Protein AF-A0A0Q5SMN3-F1 (afdb_monomer)

Solvent-accessible surface area (backbone atoms only — not comparable to full-atom values): 8411 Å² total; per-residue (Å²): 136,84,84,80,80,51,74,70,60,52,54,54,56,53,54,57,58,61,62,72,65,65,81,70,75,58,93,85,66,81,68,72,37,70,36,34,43,32,30,67,25,93,54,49,31,30,35,39,74,44,52,62,46,86,65,80,79,64,72,95,58,87,46,94,87,46,64,73,42,80,34,47,52,72,31,67,47,73,52,77,34,82,46,57,65,72,63,45,42,74,69,37,88,33,70,31,36,34,39,42,31,29,46,43,66,57,42,71,73,59,32,66,67,49,34,46,78,66,62,62,61,73,48,74,48,78,40,35,70,64,54,37,60,77,44,73,33,52,45,79,42,106

pLDDT: mean 85.1, std 15.89, range [39.28, 98.06]

Structure (mmCIF, N/CA/C/O backbone):
data_AF-A0A0Q5SMN3-F1
#
_entry.id   AF-A0A0Q5SMN3-F1
#
loop_
_atom_site.group_PDB
_atom_site.id
_atom_site.type_symbol
_atom_site.label_atom_id
_atom_site.label_alt_id
_atom_site.label_comp_id
_atom_site.label_asym_id
_atom_site.label_entity_id
_atom_site.label_seq_id
_atom_site.pdbx_PDB_ins_code
_atom_site.Cartn_x
_atom_site.Cartn_y
_atom_site.Cartn_z
_atom_site.occupancy
_atom_site.B_iso_or_equiv
_atom_site.auth_seq_id
_atom_site.auth_comp_id
_atom_site.auth_asym_id
_atom_site.auth_atom_id
_atom_site.pdbx_PDB_model_num
ATOM 1 N N . MET A 1 1 ? 50.119 47.788 -18.000 1.00 39.28 1 MET A N 1
ATOM 2 C CA . MET A 1 1 ? 49.637 47.228 -19.282 1.00 39.28 1 MET A CA 1
ATOM 3 C C . MET A 1 1 ? 48.273 46.591 -19.013 1.00 39.28 1 MET A C 1
ATOM 5 O O . MET A 1 1 ? 48.218 45.653 -18.233 1.00 39.28 1 MET A O 1
ATOM 9 N N . LYS A 1 2 ? 47.163 47.174 -19.496 1.00 45.16 2 LYS A N 1
ATOM 10 C CA . LYS A 1 2 ? 45.801 46.645 -19.267 1.00 45.16 2 LYS A CA 1
ATOM 11 C C . LYS A 1 2 ? 45.542 45.517 -20.269 1.00 45.16 2 LYS A C 1
ATOM 13 O O . LYS A 1 2 ? 45.570 45.768 -21.469 1.00 45.16 2 LYS A O 1
ATOM 18 N N . ALA A 1 3 ? 45.323 44.298 -19.782 1.00 46.88 3 ALA A N 1
ATOM 19 C CA . ALA A 1 3 ? 44.973 43.164 -20.628 1.00 46.88 3 ALA A CA 1
ATOM 20 C C . ALA A 1 3 ? 43.544 43.344 -21.164 1.00 46.88 3 ALA A C 1
ATOM 22 O O . ALA A 1 3 ? 42.580 43.399 -20.402 1.00 46.88 3 ALA A O 1
ATOM 23 N N . MET A 1 4 ? 43.423 43.486 -22.483 1.00 52.03 4 MET A N 1
ATOM 24 C CA . MET A 1 4 ? 42.156 43.601 -23.199 1.00 52.03 4 MET A CA 1
ATOM 25 C C . MET A 1 4 ? 41.678 42.179 -23.525 1.00 52.03 4 MET A C 1
ATOM 27 O O . MET A 1 4 ? 42.198 41.534 -24.431 1.00 52.03 4 MET A O 1
ATOM 31 N N . ILE A 1 5 ? 40.733 41.656 -22.744 1.00 55.56 5 ILE A N 1
ATOM 32 C CA . ILE A 1 5 ? 40.125 40.343 -23.000 1.00 55.56 5 ILE A CA 1
ATOM 33 C C . ILE A 1 5 ? 39.187 40.497 -24.205 1.00 55.56 5 ILE A C 1
ATOM 35 O O . ILE A 1 5 ? 38.250 41.296 -24.170 1.00 55.56 5 ILE A O 1
ATOM 39 N N . SER A 1 6 ? 39.451 39.765 -25.292 1.00 54.84 6 SER A N 1
ATOM 40 C CA . SER A 1 6 ? 38.601 39.794 -26.489 1.00 54.84 6 SER A CA 1
ATOM 41 C C . SER A 1 6 ? 37.223 39.178 -26.193 1.00 54.84 6 SER A C 1
ATOM 43 O O . SER A 1 6 ? 37.122 38.191 -25.461 1.00 54.84 6 SER A O 1
ATOM 45 N N . LYS A 1 7 ? 36.149 39.718 -26.788 1.00 53.97 7 LYS A N 1
ATOM 46 C CA . LYS A 1 7 ? 34.770 39.209 -26.612 1.00 53.97 7 LYS A CA 1
ATOM 47 C C . LYS A 1 7 ? 34.618 37.732 -27.019 1.00 53.97 7 LYS A C 1
ATOM 49 O O . LYS A 1 7 ? 33.801 37.025 -26.439 1.00 53.97 7 LYS A O 1
ATOM 54 N N . SER A 1 8 ? 35.442 37.265 -27.962 1.00 52.84 8 SER A N 1
ATOM 55 C CA . SER A 1 8 ? 35.487 35.862 -28.403 1.00 52.84 8 SER A CA 1
ATOM 56 C C . SER A 1 8 ? 36.086 34.941 -27.327 1.00 52.84 8 SER A C 1
ATOM 58 O O . SER A 1 8 ? 35.591 33.844 -27.083 1.00 52.84 8 SER A O 1
ATOM 60 N N . SER A 1 9 ? 37.089 35.430 -26.588 1.00 56.97 9 SER A N 1
ATOM 61 C CA . SER A 1 9 ? 37.696 34.711 -25.457 1.00 56.97 9 SER A CA 1
ATOM 62 C C . SER A 1 9 ? 36.765 34.624 -24.243 1.00 56.97 9 SER A C 1
ATOM 64 O O . SER A 1 9 ? 36.829 33.653 -23.495 1.00 56.97 9 SER A O 1
ATOM 66 N N . PHE A 1 10 ? 35.874 35.603 -24.058 1.00 58.88 10 PHE A N 1
ATOM 67 C CA . PHE A 1 10 ? 34.893 35.592 -22.968 1.00 58.88 10 PHE A CA 1
ATOM 68 C C . PHE A 1 10 ? 33.802 34.526 -23.174 1.00 58.88 10 PHE A C 1
ATOM 70 O O . PHE A 1 10 ? 33.418 33.844 -22.227 1.00 58.88 10 PHE A O 1
ATOM 77 N N . PHE A 1 11 ? 33.353 34.320 -24.418 1.00 59.19 11 PHE A N 1
ATOM 78 C CA . PHE A 1 11 ? 32.356 33.294 -24.755 1.00 59.19 11 PHE A CA 1
ATOM 79 C C . PHE A 1 11 ? 32.888 31.867 -24.561 1.00 59.19 11 PHE A C 1
ATOM 81 O O . PHE A 1 11 ? 32.167 30.999 -24.071 1.00 59.19 11 PHE A O 1
ATOM 88 N N . ALA A 1 12 ? 34.164 31.635 -24.882 1.00 61.44 12 ALA A N 1
ATOM 89 C CA . ALA A 1 12 ? 34.815 30.345 -24.658 1.00 61.44 12 ALA A CA 1
ATOM 90 C C . ALA A 1 12 ? 34.930 30.002 -23.159 1.00 61.44 12 ALA A C 1
ATOM 92 O O . ALA A 1 12 ? 34.684 28.865 -22.765 1.00 61.44 12 ALA A O 1
ATOM 93 N N . LEU A 1 13 ? 35.231 30.994 -22.312 1.00 59.59 13 LEU A N 1
ATOM 94 C CA . LEU A 1 13 ? 35.272 30.832 -20.853 1.00 59.59 13 LEU A CA 1
ATOM 95 C C . LEU A 1 13 ? 33.888 30.529 -20.254 1.00 59.59 13 LEU A C 1
ATOM 97 O O . LEU A 1 13 ? 33.790 29.708 -19.343 1.00 59.59 13 LEU A O 1
ATOM 101 N N . LEU A 1 14 ? 32.821 31.125 -20.797 1.00 59.66 14 LEU A N 1
ATOM 102 C CA . LEU A 1 14 ? 31.442 30.874 -20.364 1.00 59.66 14 LEU A CA 1
ATOM 103 C C . LEU A 1 14 ? 30.968 29.449 -20.720 1.00 59.66 14 LEU A C 1
ATOM 105 O O . LEU A 1 14 ? 30.298 28.797 -19.923 1.00 59.66 14 LEU A O 1
ATOM 109 N N . LEU A 1 15 ? 31.357 28.939 -21.895 1.00 59.53 15 LEU A N 1
ATOM 110 C CA . LEU A 1 15 ? 31.050 27.569 -22.330 1.00 59.53 15 LEU A CA 1
ATOM 111 C C . LEU A 1 15 ? 31.754 26.510 -21.470 1.00 59.53 15 LEU A C 1
ATOM 113 O O . LEU A 1 15 ? 31.145 25.499 -21.136 1.00 59.53 15 LEU A O 1
ATOM 117 N N . ILE A 1 16 ? 32.999 26.755 -21.049 1.00 59.66 16 ILE A N 1
ATOM 118 C CA . ILE A 1 16 ? 33.749 25.840 -20.169 1.00 59.66 16 ILE A CA 1
ATOM 119 C C . ILE A 1 16 ? 33.104 25.751 -18.775 1.00 59.66 16 ILE A C 1
ATOM 121 O O . ILE A 1 16 ? 33.063 24.673 -18.184 1.00 59.66 16 ILE A O 1
ATOM 125 N N . GLN A 1 17 ? 32.536 26.850 -18.267 1.00 59.19 17 GLN A N 1
ATOM 126 C CA . GLN A 1 17 ? 31.804 26.846 -16.994 1.00 59.19 17 GLN A CA 1
ATOM 127 C C . GLN A 1 17 ? 30.465 26.092 -17.069 1.00 59.19 17 GLN A C 1
ATOM 129 O O . GLN A 1 17 ? 30.044 25.508 -16.073 1.00 59.19 17 GLN A O 1
ATOM 134 N N . LEU A 1 18 ? 29.824 26.040 -18.243 1.00 58.03 18 LEU A N 1
ATOM 135 C CA . LEU A 1 18 ? 28.570 25.304 -18.453 1.00 58.03 18 LEU A CA 1
ATOM 136 C C . LEU A 1 18 ? 28.761 23.777 -18.482 1.00 58.03 18 LEU A C 1
ATOM 138 O O . LEU A 1 18 ? 27.865 23.054 -18.053 1.00 58.03 18 LEU A O 1
ATOM 142 N N . PHE A 1 19 ? 29.923 23.273 -18.913 1.00 55.25 19 PHE A N 1
ATOM 143 C CA . PHE A 1 19 ? 30.211 21.828 -18.908 1.00 55.25 19 PHE A CA 1
ATOM 144 C C . PHE A 1 19 ? 30.625 21.280 -17.532 1.00 55.25 19 PHE A C 1
ATOM 146 O O . PHE A 1 19 ? 30.443 20.093 -17.272 1.00 55.25 19 PHE A O 1
ATOM 153 N N . ALA A 1 20 ? 31.124 22.126 -16.625 1.00 55.16 20 ALA A N 1
ATOM 154 C CA . ALA A 1 20 ? 31.536 21.711 -15.278 1.00 55.16 20 ALA A CA 1
ATOM 155 C C . ALA A 1 20 ? 30.364 21.516 -14.293 1.00 55.16 20 ALA A C 1
ATOM 157 O O . ALA A 1 20 ? 30.569 21.041 -13.179 1.00 55.16 20 ALA A O 1
ATOM 158 N N . LEU A 1 21 ? 29.137 21.867 -14.693 1.00 56.53 21 LEU A N 1
ATOM 159 C CA . LEU A 1 21 ? 27.915 21.661 -13.907 1.00 56.53 21 LEU A CA 1
ATOM 160 C C . LEU A 1 21 ? 27.167 20.373 -14.278 1.00 56.53 21 LEU A C 1
ATOM 162 O O . LEU A 1 21 ? 26.052 20.165 -13.797 1.00 56.53 21 LEU A O 1
ATOM 166 N N . SER A 1 22 ? 27.753 19.499 -15.109 1.00 56.75 22 SER A N 1
ATOM 167 C CA . SER A 1 22 ? 27.199 18.159 -15.310 1.00 56.75 22 SER A CA 1
ATOM 168 C C . SER A 1 22 ? 27.263 17.416 -13.979 1.00 56.75 22 SER A C 1
ATOM 170 O O . SER A 1 22 ? 28.324 16.985 -13.529 1.00 56.75 22 SER A O 1
ATOM 172 N N . CYS A 1 23 ? 26.122 17.351 -13.300 1.00 56.69 23 CYS A N 1
ATOM 173 C CA . CYS A 1 23 ? 25.964 16.687 -12.020 1.00 56.69 23 CYS A CA 1
ATOM 174 C C . CYS A 1 23 ? 25.988 15.173 -12.270 1.00 56.69 23 CYS A C 1
ATOM 176 O O . CYS A 1 23 ? 24.951 14.511 -12.321 1.00 56.69 23 CYS A O 1
ATOM 178 N N . GLU A 1 24 ? 27.175 14.621 -12.515 1.00 61.84 24 GLU A N 1
ATOM 179 C CA . GLU A 1 24 ? 27.366 13.178 -12.498 1.00 61.84 24 GLU A CA 1
ATOM 180 C C . GLU A 1 24 ? 27.233 12.713 -11.046 1.00 61.84 24 GLU A C 1
ATOM 182 O O . GLU A 1 24 ? 27.943 13.179 -10.152 1.00 61.84 24 GLU A O 1
ATOM 187 N N . HIS A 1 25 ? 26.266 11.823 -10.794 1.00 61.28 25 HIS A N 1
ATOM 188 C CA . HIS A 1 25 ? 26.124 11.192 -9.486 1.00 61.28 25 HIS A CA 1
ATOM 189 C C . HIS A 1 25 ? 27.458 10.536 -9.112 1.00 61.28 25 HIS A C 1
ATOM 191 O O . HIS A 1 25 ? 28.024 9.820 -9.944 1.00 61.28 25 HIS A O 1
ATOM 197 N N . PRO A 1 26 ? 27.958 10.744 -7.882 1.00 66.12 26 PRO A N 1
ATOM 198 C CA . PRO A 1 26 ? 29.248 10.209 -7.495 1.00 66.12 26 PRO A CA 1
ATOM 199 C C . PRO A 1 26 ? 29.265 8.683 -7.678 1.00 66.12 26 PRO A C 1
ATOM 201 O O . PRO A 1 26 ? 28.280 8.013 -7.341 1.00 66.12 26 PRO A O 1
ATOM 204 N N . PRO A 1 27 ? 30.357 8.113 -8.216 1.00 58.41 27 PRO A N 1
ATOM 205 C CA . PRO A 1 27 ? 30.480 6.672 -8.388 1.00 58.41 27 PRO A CA 1
ATOM 206 C C . PRO A 1 27 ? 30.285 5.972 -7.037 1.00 58.41 27 PRO A C 1
ATOM 208 O O . PRO A 1 27 ? 30.958 6.285 -6.057 1.00 58.41 27 PRO A O 1
ATOM 211 N N . GLY A 1 28 ? 29.316 5.053 -6.979 1.00 64.12 28 GLY A N 1
ATOM 212 C CA . GLY A 1 28 ? 28.891 4.378 -5.745 1.00 64.12 28 GLY A CA 1
ATOM 213 C C . GLY A 1 28 ? 27.613 4.934 -5.101 1.00 64.12 28 GLY A C 1
ATOM 214 O O . GLY A 1 28 ? 27.099 4.326 -4.162 1.00 64.12 28 GLY A O 1
ATOM 215 N N . ALA A 1 29 ? 27.043 6.031 -5.611 1.00 70.88 29 ALA A N 1
ATOM 216 C CA . ALA A 1 29 ? 25.725 6.492 -5.184 1.00 70.88 29 ALA A CA 1
ATOM 217 C C . ALA A 1 29 ? 24.653 5.453 -5.550 1.00 70.88 29 ALA A C 1
ATOM 219 O O . ALA A 1 29 ? 24.416 5.153 -6.722 1.00 70.88 29 ALA A O 1
ATOM 220 N N . THR A 1 30 ? 23.985 4.892 -4.540 1.00 75.25 30 THR A N 1
ATOM 221 C CA . THR A 1 30 ? 22.859 3.982 -4.773 1.00 75.25 30 THR A CA 1
ATOM 222 C C . THR A 1 30 ? 21.642 4.809 -5.166 1.00 75.25 30 THR A C 1
ATOM 224 O O . THR A 1 30 ? 21.032 5.460 -4.319 1.00 75.25 30 THR A O 1
ATOM 227 N N . VAL A 1 31 ? 21.280 4.789 -6.448 1.00 85.94 31 VAL A N 1
ATOM 228 C CA . VAL A 1 31 ? 20.044 5.424 -6.916 1.00 85.94 31 VAL A CA 1
ATOM 229 C C . VAL A 1 31 ? 18.852 4.624 -6.392 1.00 85.94 31 VAL A C 1
ATOM 231 O O . VAL A 1 31 ? 18.781 3.406 -6.565 1.00 85.94 31 VAL A O 1
ATOM 234 N N . ARG A 1 32 ? 17.917 5.316 -5.739 1.00 92.12 32 ARG A N 1
ATOM 235 C CA . ARG A 1 32 ? 16.662 4.748 -5.241 1.00 92.12 32 ARG A CA 1
ATOM 236 C C . ARG A 1 32 ? 15.498 5.317 -6.038 1.00 92.12 32 ARG A C 1
ATOM 238 O O . ARG A 1 32 ? 15.456 6.513 -6.319 1.00 92.12 32 ARG A O 1
ATOM 245 N N . TYR A 1 33 ? 14.569 4.444 -6.397 1.00 94.44 33 TYR A N 1
ATOM 246 C CA . TYR A 1 33 ? 13.332 4.790 -7.085 1.00 94.44 33 TYR A CA 1
ATOM 247 C C . TYR A 1 33 ? 12.183 4.683 -6.095 1.00 94.44 33 TYR A C 1
ATOM 249 O O . TYR A 1 33 ? 12.177 3.774 -5.266 1.00 94.44 33 TYR A O 1
ATOM 257 N N . PHE A 1 34 ? 11.234 5.614 -6.171 1.00 96.25 34 PHE A N 1
ATOM 258 C CA . PHE A 1 34 ? 10.150 5.716 -5.200 1.00 96.25 34 PHE A CA 1
ATOM 259 C C . PHE A 1 34 ? 8.794 5.819 -5.889 1.00 96.25 34 PHE A C 1
ATOM 261 O O . PHE A 1 34 ? 8.682 6.444 -6.944 1.00 96.25 34 PHE A O 1
ATOM 268 N N . PHE A 1 35 ? 7.782 5.236 -5.259 1.00 97.06 35 PHE A N 1
ATOM 269 C CA . PHE A 1 35 ? 6.399 5.681 -5.377 1.00 97.06 35 PHE A CA 1
ATOM 270 C C . PHE A 1 35 ? 5.879 6.005 -3.976 1.00 97.06 35 PHE A C 1
ATOM 272 O O . PHE A 1 35 ? 6.452 5.579 -2.969 1.00 97.06 35 PHE A O 1
ATOM 279 N N . THR A 1 36 ? 4.829 6.810 -3.904 1.00 97.69 36 THR A N 1
ATOM 280 C CA . THR A 1 36 ? 4.290 7.329 -2.648 1.00 97.69 36 THR A CA 1
ATOM 281 C C . THR A 1 36 ? 2.961 6.665 -2.349 1.00 97.69 36 THR A C 1
ATOM 283 O O . THR A 1 36 ? 2.097 6.601 -3.217 1.00 97.69 36 THR A O 1
ATOM 286 N N . ILE A 1 37 ? 2.788 6.205 -1.115 1.00 97.81 37 ILE A N 1
ATOM 287 C CA . ILE A 1 37 ? 1.498 5.779 -0.578 1.00 97.81 37 ILE A CA 1
ATOM 288 C C . ILE A 1 37 ? 1.042 6.856 0.395 1.00 97.81 37 ILE A C 1
ATOM 290 O O . ILE A 1 37 ? 1.783 7.182 1.319 1.00 97.81 37 ILE A O 1
ATOM 294 N N . GLN A 1 38 ? -0.147 7.409 0.188 1.00 97.75 38 GLN A N 1
ATOM 295 C CA . GLN A 1 38 ? -0.707 8.481 1.007 1.00 97.75 38 GLN A CA 1
ATOM 296 C C . GLN A 1 38 ? -2.029 8.043 1.630 1.00 97.75 38 GLN A C 1
ATOM 298 O O . GLN A 1 38 ? -2.879 7.473 0.951 1.00 97.75 38 GLN A O 1
ATOM 303 N N . ASN A 1 39 ? -2.202 8.323 2.915 1.00 97.75 39 ASN A N 1
ATOM 304 C CA . ASN A 1 39 ? -3.450 8.114 3.628 1.00 97.75 39 ASN A CA 1
ATOM 305 C C . ASN A 1 39 ? -4.265 9.414 3.634 1.00 97.75 39 ASN A C 1
ATOM 307 O O . ASN A 1 39 ? -3.908 10.340 4.349 1.00 97.75 39 ASN A O 1
ATOM 311 N N . ASN A 1 40 ? -5.361 9.464 2.881 1.00 96.69 40 ASN A N 1
ATOM 312 C CA . ASN A 1 40 ? -6.286 10.605 2.826 1.00 96.69 40 ASN A CA 1
ATOM 313 C C . ASN A 1 40 ? -7.501 10.422 3.753 1.00 96.69 40 ASN A C 1
ATOM 315 O O . ASN A 1 40 ? -8.478 11.161 3.654 1.00 96.69 40 ASN A O 1
ATOM 319 N N . SER A 1 41 ? -7.463 9.412 4.625 1.00 95.38 41 SER A N 1
ATOM 320 C CA . SER A 1 41 ? -8.517 9.176 5.604 1.00 95.38 41 SER A CA 1
ATOM 321 C C . SER A 1 41 ? -8.222 9.903 6.915 1.00 95.38 41 SER A C 1
ATOM 323 O O . SER A 1 41 ? -7.075 10.222 7.244 1.00 95.38 41 SER A O 1
ATOM 325 N N . SER A 1 42 ? -9.251 10.079 7.745 1.00 94.81 42 SER A N 1
ATOM 326 C CA . SER A 1 42 ? -9.102 10.571 9.122 1.00 94.81 42 SER A CA 1
ATOM 327 C C . SER A 1 42 ? -8.530 9.529 10.092 1.00 94.81 42 SER A C 1
ATOM 329 O O . SER A 1 42 ? -8.299 9.827 11.264 1.00 94.81 42 SER A O 1
ATOM 331 N N . SER A 1 43 ? -8.356 8.282 9.652 1.00 94.88 43 SER A N 1
ATOM 332 C CA . SER A 1 43 ? -8.005 7.149 10.508 1.00 94.88 43 SER A CA 1
ATOM 333 C C . SER A 1 43 ? -6.573 6.689 10.268 1.00 94.88 43 SER A C 1
ATOM 335 O O . SER A 1 43 ? -6.026 6.821 9.178 1.00 94.88 43 SER A O 1
ATOM 337 N N . ARG A 1 44 ? -5.949 6.107 11.297 1.00 96.44 44 ARG A N 1
ATOM 338 C CA . ARG A 1 44 ? -4.631 5.484 11.148 1.00 96.44 44 ARG A CA 1
ATOM 339 C C . ARG A 1 44 ? -4.771 4.143 10.437 1.00 96.44 44 ARG A C 1
ATOM 341 O O . ARG A 1 44 ? -5.533 3.276 10.878 1.00 96.44 44 ARG A O 1
ATOM 348 N N . ILE A 1 45 ? -3.983 3.954 9.390 1.00 97.19 45 ILE A N 1
ATOM 349 C CA . ILE A 1 45 ? -3.943 2.712 8.626 1.00 97.19 45 ILE A CA 1
ATOM 350 C C . ILE A 1 45 ? -2.582 2.043 8.753 1.00 97.19 45 ILE A C 1
ATOM 352 O O . ILE A 1 45 ? -1.574 2.672 9.079 1.00 97.19 45 ILE A O 1
ATOM 356 N N . LEU A 1 46 ? -2.571 0.749 8.478 1.00 95.62 46 LEU A N 1
ATOM 357 C CA . LEU A 1 46 ? -1.367 0.004 8.159 1.00 95.62 46 LEU A CA 1
ATOM 358 C C . LEU A 1 46 ? -1.446 -0.416 6.697 1.00 95.62 46 LEU A C 1
ATOM 360 O O . LEU A 1 46 ? -2.542 -0.673 6.196 1.00 95.62 46 LEU A O 1
ATOM 364 N N . TYR A 1 47 ? -0.309 -0.548 6.029 1.00 95.31 47 TYR A N 1
ATOM 365 C CA . TYR A 1 47 ? -0.268 -1.200 4.728 1.00 95.31 47 TYR A CA 1
ATOM 366 C C . TYR A 1 47 ? 0.932 -2.135 4.591 1.00 95.31 47 TYR A C 1
ATOM 368 O O . TYR A 1 47 ? 1.934 -1.981 5.294 1.00 95.31 47 TYR A O 1
ATOM 376 N N . PHE A 1 48 ? 0.829 -3.088 3.667 1.00 93.44 48 PHE A N 1
ATOM 377 C CA . PHE A 1 48 ? 1.955 -3.880 3.176 1.00 93.44 48 PHE A CA 1
ATOM 378 C C . PHE A 1 48 ? 1.831 -4.107 1.663 1.00 93.44 48 PHE A C 1
ATOM 380 O O . PHE A 1 48 ? 0.742 -3.993 1.096 1.00 93.44 48 PHE A O 1
ATOM 387 N N . VAL A 1 49 ? 2.959 -4.409 1.017 1.00 92.75 49 VAL A N 1
ATOM 388 C CA . VAL A 1 49 ? 3.045 -4.709 -0.421 1.00 92.75 49 VAL A CA 1
ATOM 389 C C . VAL A 1 49 ? 3.304 -6.201 -0.601 1.00 92.75 49 VAL A C 1
ATOM 391 O O . VAL A 1 49 ? 4.152 -6.757 0.095 1.00 92.75 49 VAL A O 1
ATOM 394 N N . ASN A 1 50 ? 2.586 -6.824 -1.530 1.00 91.75 50 ASN A N 1
ATOM 395 C CA . ASN A 1 50 ? 2.787 -8.194 -1.978 1.00 91.75 50 ASN A CA 1
ATOM 396 C C . ASN A 1 50 ? 3.073 -8.200 -3.487 1.00 91.75 50 ASN A C 1
ATOM 398 O O . ASN A 1 50 ? 2.426 -7.488 -4.255 1.00 91.75 50 ASN A O 1
ATOM 402 N N . ASN A 1 51 ? 4.037 -9.016 -3.892 1.00 92.38 51 ASN A N 1
ATOM 403 C CA . ASN A 1 51 ? 4.495 -9.143 -5.269 1.00 92.38 51 ASN A CA 1
ATOM 404 C C . ASN A 1 51 ? 3.892 -10.357 -5.986 1.00 92.38 51 ASN A C 1
ATOM 406 O O . ASN A 1 51 ? 3.992 -10.444 -7.205 1.00 92.38 51 ASN A O 1
ATOM 410 N N . ASP A 1 52 ? 3.251 -11.267 -5.254 1.00 90.06 52 ASP A N 1
ATOM 411 C CA . ASP A 1 52 ? 2.796 -12.557 -5.770 1.00 90.06 52 ASP A CA 1
ATOM 412 C C . ASP A 1 52 ? 1.358 -12.502 -6.308 1.00 90.06 52 ASP A C 1
ATOM 414 O O . ASP A 1 52 ? 0.529 -13.352 -6.002 1.00 90.06 52 ASP A O 1
ATOM 418 N N . TYR A 1 53 ? 1.022 -11.495 -7.121 1.00 89.50 53 TYR A N 1
ATOM 419 C CA . TYR A 1 53 ? -0.300 -11.410 -7.756 1.00 89.50 53 TYR A CA 1
ATOM 420 C C . TYR A 1 53 ? -0.604 -12.672 -8.603 1.00 89.50 53 TYR A C 1
ATOM 422 O O . TYR A 1 53 ? 0.273 -13.130 -9.338 1.00 89.50 53 TYR A O 1
ATOM 430 N N . PRO A 1 54 ? -1.838 -13.227 -8.576 1.00 89.62 54 PRO A N 1
ATOM 431 C CA . PRO A 1 54 ? -3.050 -12.717 -7.929 1.00 89.62 54 PRO A CA 1
ATOM 432 C C . PRO A 1 54 ? -3.261 -13.186 -6.485 1.00 89.62 54 PRO A C 1
ATOM 434 O O . PRO A 1 54 ? -4.392 -13.096 -6.010 1.00 89.62 54 PRO A O 1
ATOM 437 N N . ASP A 1 55 ? -2.232 -13.668 -5.778 1.00 85.00 55 ASP A N 1
ATOM 438 C CA . ASP A 1 55 ? -2.382 -14.187 -4.417 1.00 85.00 55 ASP A CA 1
ATOM 439 C C . ASP A 1 55 ? -3.119 -13.187 -3.520 1.00 85.00 55 ASP A C 1
ATOM 441 O O . ASP A 1 55 ? -2.821 -11.991 -3.449 1.00 85.00 55 ASP A O 1
ATOM 445 N N . ILE A 1 56 ? -4.173 -13.695 -2.892 1.00 83.38 56 ILE A N 1
ATOM 446 C CA . ILE A 1 56 ? -5.026 -12.941 -1.981 1.00 83.38 56 ILE A CA 1
ATOM 447 C C . ILE A 1 56 ? -4.635 -13.207 -0.526 1.00 83.38 56 ILE A C 1
ATOM 449 O O . ILE A 1 56 ? -5.184 -12.579 0.373 1.00 83.38 56 ILE A O 1
ATOM 453 N N . SER A 1 57 ? -3.730 -14.155 -0.282 1.00 85.25 57 SER A N 1
ATOM 454 C CA . SER A 1 57 ? -3.380 -14.623 1.050 1.00 85.25 57 SER A CA 1
ATOM 455 C C . SER A 1 57 ? -2.727 -13.511 1.862 1.00 85.25 57 SER A C 1
ATOM 457 O O . SER A 1 57 ? -1.826 -12.804 1.411 1.00 85.25 57 SER A O 1
ATOM 459 N N . ILE A 1 58 ? -3.189 -13.362 3.102 1.00 83.81 58 ILE A N 1
ATOM 460 C CA . ILE A 1 58 ? -2.526 -12.512 4.087 1.00 83.81 58 ILE A CA 1
ATOM 461 C C . ILE A 1 58 ? -1.420 -13.366 4.726 1.00 83.81 58 ILE A C 1
ATOM 463 O O . ILE A 1 58 ? -1.725 -14.478 5.159 1.00 83.81 58 ILE A O 1
ATOM 467 N N . PRO A 1 59 ? -0.170 -12.884 4.818 1.00 83.19 59 PRO A N 1
ATOM 468 C CA . PRO A 1 59 ? 0.949 -13.656 5.361 1.00 83.19 59 PRO A CA 1
ATOM 469 C C . PRO A 1 59 ? 0.708 -14.183 6.784 1.00 83.19 59 PRO A C 1
ATOM 471 O O . PRO A 1 59 ? 0.193 -13.457 7.636 1.00 83.19 59 PRO A O 1
ATOM 474 N N . ASP A 1 60 ? 1.136 -15.419 7.071 1.00 77.00 60 ASP A N 1
ATOM 475 C CA . ASP A 1 60 ? 0.944 -16.097 8.373 1.00 77.00 60 ASP A CA 1
ATOM 476 C C . ASP A 1 60 ? 1.587 -15.367 9.555 1.00 77.00 60 ASP A C 1
ATOM 478 O O . ASP A 1 60 ? 1.136 -15.450 10.703 1.00 77.00 60 ASP A O 1
ATOM 482 N N . SER A 1 61 ? 2.656 -14.625 9.287 1.00 73.75 61 SER A N 1
ATOM 483 C CA . SER A 1 61 ? 3.304 -13.802 10.289 1.00 73.75 61 SER A CA 1
ATOM 484 C C . SER A 1 61 ? 3.822 -12.515 9.680 1.00 73.75 61 SER A C 1
ATOM 486 O O . SER A 1 61 ? 4.164 -12.447 8.500 1.00 73.75 61 SER A O 1
ATOM 488 N N . LEU A 1 62 ? 3.921 -11.505 10.536 1.00 71.62 62 LEU A N 1
ATOM 489 C CA . LEU A 1 62 ? 4.689 -10.296 10.286 1.00 71.62 62 LEU A CA 1
ATOM 490 C C . LEU A 1 62 ? 6.174 -10.640 10.420 1.00 71.62 62 LEU A C 1
ATOM 492 O O . LEU A 1 62 ? 6.829 -10.273 11.394 1.00 71.62 62 LEU A O 1
ATOM 496 N N . SER A 1 63 ? 6.668 -11.470 9.505 1.00 64.25 63 SER A N 1
ATOM 497 C CA . SER A 1 63 ? 8.081 -11.811 9.409 1.00 64.25 63 SER A CA 1
ATOM 498 C C . SER A 1 63 ? 8.851 -10.653 8.766 1.00 64.25 63 SER A C 1
ATOM 500 O O . SER A 1 63 ? 8.283 -9.649 8.334 1.00 64.25 63 SER A O 1
ATOM 502 N N . THR A 1 64 ? 10.171 -10.803 8.662 1.00 57.31 64 THR A N 1
ATOM 503 C CA . THR A 1 64 ? 11.058 -9.861 7.962 1.00 57.31 64 THR A CA 1
ATOM 504 C C . THR A 1 64 ? 10.640 -9.597 6.508 1.00 57.31 64 THR A C 1
ATOM 506 O O . THR A 1 64 ? 11.000 -8.562 5.953 1.00 57.31 64 THR A O 1
ATOM 509 N N . GLU A 1 65 ? 9.875 -10.501 5.896 1.00 62.31 65 GLU A N 1
ATOM 510 C CA . GLU A 1 65 ? 9.458 -10.416 4.493 1.00 62.31 65 GLU A CA 1
ATOM 511 C C . GLU A 1 65 ? 8.303 -9.428 4.283 1.00 62.31 65 GLU A C 1
ATOM 513 O O . GLU A 1 65 ? 8.208 -8.806 3.226 1.00 62.31 65 GLU A O 1
ATOM 518 N N . VAL A 1 66 ? 7.461 -9.216 5.302 1.00 72.81 66 VAL A N 1
ATOM 519 C CA . VAL A 1 66 ? 6.245 -8.398 5.194 1.00 72.81 66 VAL A CA 1
ATOM 520 C C . VAL A 1 66 ? 6.365 -7.204 6.121 1.00 72.81 66 VAL A C 1
ATOM 522 O O . VAL A 1 66 ? 6.026 -7.238 7.306 1.00 72.81 66 VAL A O 1
ATOM 525 N N . ARG A 1 67 ? 6.852 -6.100 5.560 1.00 80.69 67 ARG A N 1
ATOM 526 C CA . ARG A 1 67 ? 6.953 -4.839 6.286 1.00 80.69 67 ARG A CA 1
ATOM 527 C C . ARG A 1 67 ? 5.586 -4.159 6.347 1.00 80.69 67 ARG A C 1
ATOM 529 O O . ARG A 1 67 ? 5.180 -3.506 5.389 1.00 80.69 67 ARG A O 1
ATOM 536 N N . LEU A 1 68 ? 4.914 -4.260 7.495 1.00 87.00 68 LEU A N 1
ATOM 537 C CA . LEU A 1 68 ? 3.792 -3.377 7.816 1.00 87.00 68 LEU A CA 1
ATOM 538 C C . LEU A 1 68 ? 4.304 -1.961 8.070 1.00 87.00 68 LEU A C 1
ATOM 540 O O . LEU A 1 68 ? 5.193 -1.741 8.895 1.00 87.00 68 LEU A O 1
ATOM 544 N N . VAL A 1 69 ? 3.704 -0.998 7.386 1.00 90.19 69 VAL A N 1
ATOM 545 C CA . VAL A 1 69 ? 3.990 0.421 7.572 1.00 90.19 69 VAL A CA 1
ATOM 546 C C . VAL A 1 69 ? 2.746 1.107 8.105 1.00 90.19 69 VAL A C 1
ATOM 548 O O . VAL A 1 69 ? 1.666 0.989 7.531 1.00 90.19 69 VAL A O 1
ATOM 551 N N . THR A 1 70 ? 2.916 1.834 9.203 1.00 92.81 70 THR A N 1
ATOM 552 C CA . THR A 1 70 ? 1.868 2.655 9.806 1.00 92.81 70 THR A CA 1
ATOM 553 C C . THR A 1 70 ? 1.830 4.023 9.142 1.00 92.81 70 THR A C 1
ATOM 555 O O . THR A 1 70 ? 2.869 4.667 9.013 1.00 92.81 70 THR A O 1
ATOM 558 N N . LEU A 1 71 ? 0.635 4.473 8.769 1.00 93.75 71 LEU A N 1
ATOM 559 C CA . LEU A 1 71 ? 0.368 5.813 8.255 1.00 93.75 71 LEU A CA 1
ATOM 560 C C . LEU A 1 71 ? -0.748 6.459 9.074 1.00 93.75 71 LEU A C 1
ATOM 562 O O . LEU A 1 71 ? -1.856 5.923 9.167 1.00 93.75 71 LEU A O 1
ATOM 566 N N . SER A 1 72 ? -0.468 7.614 9.669 1.00 95.75 72 SER A N 1
ATOM 567 C CA . SER A 1 72 ? -1.487 8.461 10.294 1.00 95.75 72 SER A CA 1
ATOM 568 C C . SER A 1 72 ? -2.305 9.195 9.229 1.00 95.75 72 SER A C 1
ATOM 570 O O . SER A 1 72 ? -2.054 9.060 8.032 1.00 95.75 72 SER A O 1
ATOM 572 N N . SER A 1 73 ? -3.330 9.925 9.663 1.00 92.69 73 SER A N 1
ATOM 573 C CA . SER A 1 73 ? -4.163 10.739 8.774 1.00 92.69 73 SER A CA 1
ATOM 574 C C . SER A 1 73 ? -3.319 11.782 8.036 1.00 92.69 73 SER A C 1
ATOM 576 O O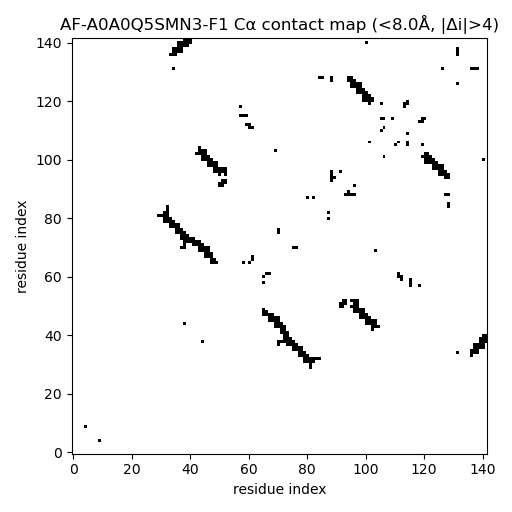 . SER A 1 73 ? -2.454 12.407 8.648 1.00 92.69 73 SER A O 1
ATOM 578 N N . GLU A 1 74 ? -3.558 11.932 6.732 1.00 92.12 74 GLU A N 1
ATOM 579 C CA . GLU A 1 74 ? -2.845 12.834 5.812 1.00 92.12 74 GLU A CA 1
ATOM 580 C C . GLU A 1 74 ? -1.332 12.565 5.671 1.00 92.12 74 GLU A C 1
ATOM 582 O O . GLU A 1 74 ? -0.608 13.323 5.018 1.00 92.12 74 GLU A O 1
ATOM 587 N N . GLU A 1 75 ? -0.825 11.471 6.248 1.00 94.44 75 GLU A N 1
ATOM 588 C CA . GLU A 1 75 ? 0.574 11.076 6.106 1.00 94.44 75 GLU A CA 1
ATOM 589 C C . GLU A 1 75 ? 0.820 10.307 4.809 1.00 94.44 75 GLU A C 1
ATOM 591 O O . GLU A 1 75 ? -0.056 9.650 4.240 1.00 94.44 75 GLU A O 1
ATOM 596 N N . ASN A 1 76 ? 2.073 10.345 4.362 1.00 95.50 76 ASN A N 1
ATOM 597 C CA . ASN A 1 76 ? 2.541 9.557 3.238 1.00 95.50 76 ASN A CA 1
ATOM 598 C C . ASN A 1 76 ? 3.855 8.841 3.551 1.00 95.50 76 ASN A C 1
ATOM 600 O O . ASN A 1 76 ? 4.625 9.247 4.420 1.00 95.50 76 ASN A O 1
ATOM 604 N N . PHE A 1 77 ? 4.110 7.767 2.810 1.00 96.50 77 PHE A N 1
ATOM 605 C CA . PHE A 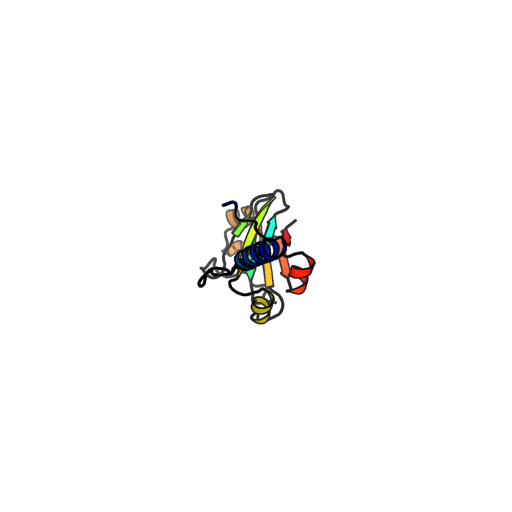1 77 ? 5.345 7.004 2.877 1.00 96.50 77 PHE A CA 1
ATOM 606 C C . PHE A 1 77 ? 5.859 6.700 1.475 1.00 96.50 77 PHE A C 1
ATOM 608 O O . PHE A 1 77 ? 5.096 6.344 0.577 1.00 96.50 77 PHE A O 1
ATOM 615 N N . LYS A 1 78 ? 7.178 6.803 1.298 1.00 96.06 78 LYS A N 1
ATOM 616 C CA . LYS A 1 78 ? 7.856 6.464 0.046 1.00 96.06 78 LYS A CA 1
ATOM 617 C C . LYS A 1 78 ? 8.272 4.999 0.059 1.00 96.06 78 LYS A C 1
ATOM 619 O O . LYS A 1 78 ? 9.183 4.625 0.793 1.00 96.06 78 LYS A O 1
ATOM 624 N N . TYR A 1 79 ? 7.627 4.184 -0.766 1.00 94.50 79 TYR A N 1
ATOM 625 C CA . TYR A 1 79 ? 8.064 2.814 -1.003 1.00 94.50 79 TYR A CA 1
ATOM 626 C C . TYR A 1 79 ? 9.263 2.829 -1.953 1.00 94.50 79 TYR A C 1
ATOM 628 O O . TYR A 1 79 ? 9.198 3.426 -3.029 1.00 94.50 79 TYR A O 1
ATOM 636 N N . GLU A 1 80 ? 10.369 2.214 -1.539 1.00 93.88 80 GLU A N 1
ATOM 637 C CA . GLU A 1 80 ? 11.654 2.312 -2.228 1.00 93.88 80 GLU A CA 1
ATOM 638 C C . GLU A 1 80 ? 12.030 1.040 -2.991 1.00 93.88 80 GLU A C 1
ATOM 640 O O . GLU A 1 80 ? 11.781 -0.080 -2.552 1.00 93.88 80 GLU A O 1
ATOM 645 N N . SER A 1 81 ? 12.713 1.222 -4.117 1.00 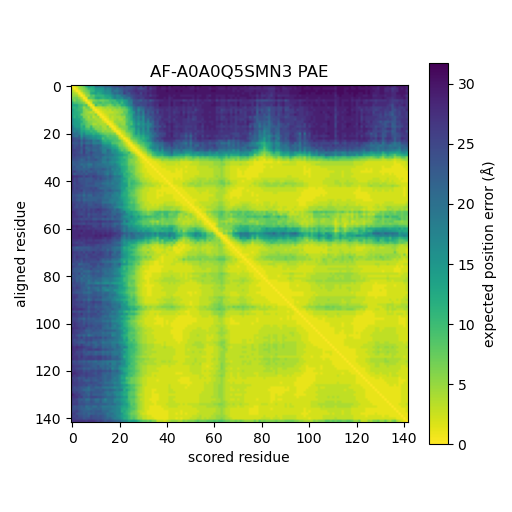92.44 81 SER A N 1
ATOM 646 C CA . SER A 1 81 ? 13.313 0.148 -4.903 1.00 92.44 81 SER A CA 1
ATOM 647 C C . SER A 1 81 ? 14.731 0.528 -5.328 1.00 92.44 81 SER A C 1
ATOM 649 O O . SER A 1 81 ? 15.019 1.674 -5.675 1.00 92.44 81 SER A O 1
ATOM 651 N N . SER A 1 82 ? 15.641 -0.449 -5.331 1.00 92.44 82 SER A N 1
ATOM 652 C CA . SER A 1 82 ? 16.976 -0.318 -5.942 1.00 92.44 82 SER A CA 1
ATOM 653 C C . SER A 1 82 ? 16.955 -0.490 -7.467 1.00 92.44 82 SER A C 1
ATOM 655 O O . SER A 1 82 ? 17.948 -0.221 -8.142 1.00 92.44 82 SER A O 1
ATOM 657 N N . LYS A 1 83 ? 15.833 -0.951 -8.030 1.00 93.38 83 LYS A N 1
ATOM 658 C CA . LYS A 1 83 ? 15.614 -1.128 -9.469 1.00 93.38 83 LYS A CA 1
ATOM 659 C C . LYS A 1 83 ? 14.681 -0.034 -9.986 1.00 93.38 83 LYS A C 1
ATOM 661 O O . LYS A 1 83 ? 13.710 0.313 -9.318 1.00 93.38 83 LYS A O 1
ATOM 666 N N . LYS A 1 84 ? 14.919 0.434 -11.216 1.00 95.12 84 LYS A N 1
ATOM 667 C CA . LYS A 1 84 ? 13.929 1.220 -11.974 1.00 95.12 84 LYS A CA 1
ATOM 668 C C . LYS A 1 84 ? 12.599 0.468 -12.017 1.00 95.12 84 LYS A C 1
ATOM 670 O O . LYS A 1 84 ? 12.626 -0.750 -12.194 1.00 95.12 84 LYS A O 1
ATOM 675 N N . TRP A 1 85 ? 11.476 1.180 -11.934 1.00 95.44 85 TRP A N 1
ATOM 676 C CA . TRP A 1 85 ? 10.143 0.569 -11.903 1.00 95.44 85 TRP A CA 1
ATOM 677 C C . TRP A 1 85 ? 9.885 -0.421 -13.048 1.00 95.44 85 TRP A C 1
ATOM 679 O O . TRP A 1 85 ? 9.569 -1.563 -12.730 1.00 95.44 85 TRP A O 1
ATOM 689 N N . PRO A 1 86 ? 10.200 -0.126 -14.326 1.00 96.50 86 PRO A N 1
ATOM 690 C CA . PRO A 1 86 ? 10.061 -1.124 -15.391 1.00 96.50 86 PRO A CA 1
ATOM 691 C C . PRO A 1 86 ? 10.824 -2.431 -15.127 1.00 96.50 86 PRO A C 1
ATOM 693 O O . PRO A 1 86 ? 10.320 -3.523 -15.353 1.00 96.50 86 PRO A O 1
ATOM 696 N N . LYS A 1 87 ? 12.043 -2.350 -14.576 1.00 96.31 87 LYS A N 1
ATOM 697 C CA . LYS A 1 87 ? 12.844 -3.538 -14.237 1.00 96.31 87 LYS A CA 1
ATOM 698 C C . LYS A 1 87 ? 12.329 -4.255 -12.985 1.00 96.31 87 LYS A C 1
ATOM 700 O O . LYS A 1 87 ? 12.544 -5.456 -12.852 1.00 96.31 87 LYS A O 1
ATOM 705 N N . TYR A 1 88 ? 11.729 -3.522 -12.051 1.00 95.69 88 TYR A N 1
ATOM 706 C CA . TYR A 1 88 ? 11.079 -4.093 -10.877 1.00 95.69 88 TYR A CA 1
ATOM 707 C C . TYR A 1 88 ? 9.860 -4.918 -11.300 1.00 95.69 88 TYR A C 1
ATOM 709 O O . TYR A 1 88 ? 9.824 -6.108 -11.000 1.00 95.69 88 TYR A O 1
ATOM 717 N N . PHE A 1 89 ? 8.949 -4.322 -12.073 1.00 96.31 89 PHE A N 1
ATOM 718 C CA . PHE A 1 89 ? 7.729 -4.964 -12.570 1.00 96.31 89 PHE A CA 1
ATOM 719 C C . PHE A 1 89 ? 8.023 -6.152 -13.489 1.00 96.31 89 PHE A C 1
ATOM 721 O O . PHE A 1 89 ? 7.478 -7.225 -13.280 1.00 96.31 89 PHE A O 1
ATOM 728 N N . ASN A 1 90 ? 9.015 -6.043 -14.381 1.00 95.88 90 ASN A N 1
ATOM 729 C CA . ASN A 1 90 ? 9.478 -7.185 -15.184 1.00 95.88 90 ASN A CA 1
ATOM 730 C C . ASN A 1 90 ? 10.042 -8.356 -14.355 1.00 95.88 90 ASN A C 1
ATOM 732 O O . ASN A 1 9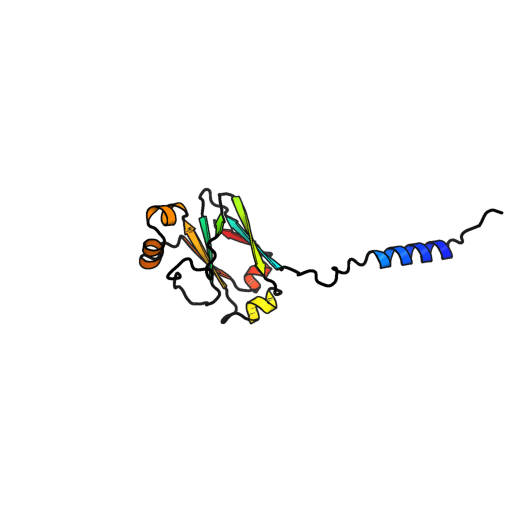0 ? 10.266 -9.431 -14.905 1.00 95.88 90 ASN A O 1
ATOM 736 N N . SER A 1 91 ? 10.366 -8.142 -13.073 1.00 94.50 91 SER A N 1
ATOM 737 C CA . SER A 1 91 ? 10.815 -9.212 -12.173 1.00 94.50 91 SER A CA 1
ATOM 738 C C . SER A 1 91 ? 9.711 -9.786 -11.288 1.00 94.50 91 SER A C 1
ATOM 740 O O . SER A 1 91 ? 9.992 -10.708 -10.526 1.00 94.50 91 SER A O 1
ATOM 742 N N . LEU A 1 92 ? 8.495 -9.246 -11.368 1.00 94.19 92 LEU A N 1
ATOM 743 C CA . LEU A 1 92 ? 7.330 -9.793 -10.687 1.00 94.19 92 LEU A CA 1
ATOM 744 C C . LEU A 1 92 ? 6.789 -11.013 -11.463 1.00 94.19 92 LEU A C 1
ATOM 746 O O . LEU A 1 92 ? 6.963 -11.084 -12.682 1.00 94.19 92 LEU A O 1
ATOM 750 N N . PRO A 1 93 ? 6.114 -11.966 -10.794 1.00 92.62 93 PRO A N 1
ATOM 751 C CA . PRO A 1 93 ? 5.434 -13.084 -11.457 1.00 92.62 93 PRO A CA 1
ATOM 752 C C . PRO A 1 93 ? 4.353 -12.642 -12.458 1.00 92.62 93 PRO A C 1
ATOM 754 O O . PRO A 1 93 ? 4.075 -13.348 -13.426 1.00 92.62 93 PRO A O 1
ATOM 757 N N . ALA A 1 94 ? 3.761 -11.469 -12.226 1.00 92.12 94 ALA A N 1
ATOM 758 C CA . ALA A 1 94 ? 2.803 -10.795 -13.093 1.00 92.12 94 ALA A CA 1
ATOM 759 C C . ALA A 1 94 ? 3.123 -9.292 -13.138 1.00 92.12 94 ALA A C 1
ATOM 761 O O . ALA A 1 94 ? 3.744 -8.778 -12.213 1.00 92.12 94 ALA A O 1
ATOM 762 N N . ASP A 1 95 ? 2.665 -8.562 -14.159 1.00 91.81 95 ASP A N 1
ATOM 763 C CA . ASP A 1 95 ? 2.829 -7.096 -14.256 1.00 91.81 95 ASP A CA 1
ATOM 764 C C . ASP A 1 95 ? 1.894 -6.339 -13.288 1.00 91.81 95 ASP A C 1
ATOM 766 O O . ASP A 1 95 ? 1.143 -5.436 -13.652 1.00 91.81 95 ASP A O 1
ATOM 770 N N . THR A 1 96 ? 1.828 -6.790 -12.038 1.00 95.38 96 THR A N 1
ATOM 771 C CA . THR A 1 96 ? 0.902 -6.296 -11.025 1.00 95.38 96 THR A CA 1
ATOM 772 C C . THR A 1 96 ? 1.479 -6.557 -9.641 1.00 95.38 96 THR A C 1
ATOM 774 O O . THR A 1 96 ? 1.833 -7.686 -9.310 1.00 95.38 96 THR A O 1
ATOM 777 N N . LEU A 1 97 ? 1.543 -5.511 -8.821 1.00 94.56 97 LEU A N 1
ATOM 778 C CA . LEU A 1 97 ? 1.786 -5.612 -7.382 1.00 94.56 97 LEU A CA 1
ATOM 779 C C . LEU A 1 97 ? 0.484 -5.360 -6.625 1.00 94.56 97 LEU A C 1
ATOM 781 O O . LEU A 1 97 ? -0.381 -4.622 -7.095 1.00 94.56 97 LEU A O 1
ATOM 785 N N . SER A 1 98 ? 0.361 -5.918 -5.428 1.00 95.38 98 SER A N 1
ATOM 786 C CA . SER A 1 98 ? -0.821 -5.758 -4.583 1.00 95.38 98 SER A CA 1
ATOM 787 C C . SER A 1 98 ? -0.472 -4.997 -3.309 1.00 95.38 98 SER A C 1
ATOM 789 O O . SER A 1 98 ? 0.472 -5.341 -2.603 1.00 95.38 98 SER A O 1
ATOM 791 N N . ILE A 1 99 ? -1.253 -3.969 -2.982 1.00 95.75 99 ILE A N 1
ATOM 792 C CA . ILE A 1 99 ? -1.118 -3.183 -1.752 1.00 95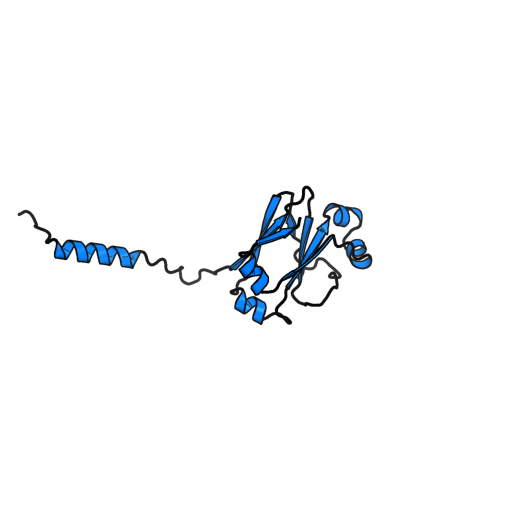.75 99 ILE A CA 1
ATOM 793 C C . ILE A 1 99 ? -2.342 -3.425 -0.888 1.00 95.75 99 ILE A C 1
ATOM 795 O O . ILE A 1 99 ? -3.466 -3.110 -1.282 1.00 95.75 99 ILE A O 1
ATOM 799 N N . PHE A 1 100 ? -2.116 -3.965 0.300 1.00 95.62 100 PHE A N 1
ATOM 800 C CA . PHE A 1 100 ? -3.161 -4.267 1.266 1.00 95.62 100 PHE A CA 1
ATOM 801 C C . PHE A 1 100 ? -3.180 -3.192 2.340 1.00 95.62 100 PHE A C 1
ATOM 803 O O . PHE A 1 100 ? -2.140 -2.868 2.908 1.00 95.62 100 PHE A O 1
ATOM 810 N N . PHE A 1 101 ? -4.366 -2.675 2.641 1.00 96.38 101 PHE A N 1
ATOM 811 C CA . PHE A 1 101 ? -4.603 -1.652 3.651 1.00 96.38 101 PHE A CA 1
ATOM 812 C C . PHE A 1 101 ? -5.434 -2.227 4.794 1.00 96.38 101 PHE A C 1
ATOM 814 O O . PHE A 1 101 ? -6.437 -2.908 4.573 1.00 9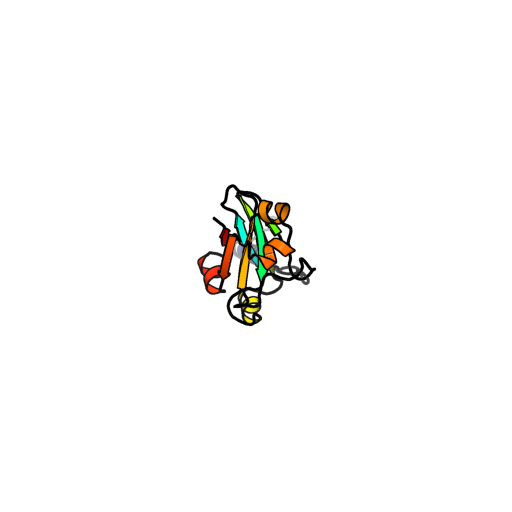6.38 101 PHE A O 1
ATOM 821 N N . LEU A 1 102 ? -5.037 -1.934 6.027 1.00 95.94 102 LEU A N 1
ATOM 822 C CA . LEU A 1 102 ? -5.653 -2.446 7.245 1.00 95.94 102 LEU A CA 1
ATOM 823 C C . LEU A 1 102 ? -5.905 -1.316 8.235 1.00 95.94 102 LEU A C 1
ATOM 825 O O . LEU A 1 102 ? -5.175 -0.329 8.283 1.00 95.94 102 LEU A O 1
ATOM 829 N N . SER A 1 103 ? -6.908 -1.493 9.089 1.00 95.88 103 SER A N 1
ATOM 830 C CA . SER A 1 103 ? -7.150 -0.585 10.209 1.00 95.88 103 SER A CA 1
ATOM 831 C C . SER A 1 103 ? -6.133 -0.867 11.310 1.00 95.88 103 SER A C 1
ATOM 833 O O . SER A 1 103 ? -6.049 -1.997 11.803 1.00 95.88 103 SER A O 1
ATOM 835 N N . ALA A 1 104 ? -5.394 0.163 11.733 1.00 95.44 104 ALA A N 1
ATOM 836 C CA . ALA A 1 104 ? -4.466 0.036 12.854 1.00 95.44 104 ALA A CA 1
ATOM 837 C C . ALA A 1 104 ? -5.198 -0.388 14.141 1.00 95.44 104 ALA A C 1
ATOM 839 O O . ALA A 1 104 ? -4.715 -1.250 14.874 1.00 95.44 104 ALA A O 1
ATOM 840 N N . ASP A 1 105 ? -6.402 0.143 14.368 1.00 95.69 105 ASP A N 1
ATOM 841 C CA . ASP A 1 105 ? -7.232 -0.193 15.530 1.00 95.69 105 ASP A CA 1
ATOM 842 C C . ASP A 1 105 ? -7.727 -1.642 15.477 1.00 95.69 105 ASP A C 1
ATOM 844 O O . ASP A 1 105 ? -7.741 -2.338 16.490 1.00 95.69 105 ASP A O 1
ATOM 848 N N . THR A 1 106 ? -8.083 -2.135 14.288 1.00 95.56 106 THR A N 1
ATOM 849 C CA . THR A 1 106 ? -8.511 -3.529 14.089 1.00 95.56 106 THR A CA 1
ATOM 850 C C . THR A 1 106 ? -7.366 -4.496 14.372 1.00 95.56 106 THR A C 1
ATOM 852 O O . THR A 1 106 ? -7.550 -5.470 15.104 1.00 95.56 106 THR A O 1
ATOM 855 N N . VAL A 1 107 ? -6.167 -4.204 13.858 1.00 93.75 107 VAL A N 1
ATOM 856 C CA . VAL A 1 107 ? -4.966 -5.006 14.134 1.00 93.75 107 VAL A CA 1
ATOM 857 C C . VAL A 1 107 ? -4.606 -4.951 15.618 1.00 93.75 107 VAL A C 1
ATOM 859 O O . VAL A 1 107 ? -4.322 -5.992 16.205 1.00 93.75 107 VAL A O 1
ATOM 862 N N . SER A 1 108 ? -4.697 -3.781 16.256 1.00 94.31 108 SER A N 1
ATOM 863 C CA . SER A 1 108 ? -4.443 -3.634 17.694 1.00 94.31 108 SER A CA 1
ATOM 864 C C . SER A 1 108 ? -5.467 -4.368 18.565 1.00 94.31 108 SER A C 1
ATOM 866 O O . SER A 1 108 ? -5.106 -4.877 19.622 1.00 94.31 108 SER A O 1
ATOM 868 N N . LYS A 1 109 ? -6.740 -4.406 18.157 1.00 97.12 109 LYS A N 1
ATOM 869 C CA . LYS A 1 109 ? -7.830 -5.009 18.934 1.00 97.12 109 LYS A CA 1
ATOM 870 C C . LYS A 1 109 ? -7.841 -6.533 18.856 1.00 97.12 109 LYS A C 1
ATOM 872 O O . LYS A 1 109 ? -8.073 -7.190 19.865 1.00 97.12 109 LYS A O 1
ATOM 877 N N . TYR A 1 110 ? -7.652 -7.087 17.660 1.00 94.69 110 TYR A N 1
ATOM 878 C CA . TYR A 1 110 ? -7.827 -8.523 17.410 1.00 94.69 110 TYR A CA 1
ATOM 879 C C . TYR A 1 110 ? -6.502 -9.280 17.255 1.00 94.69 110 TYR A C 1
ATOM 881 O O . TYR A 1 110 ? -6.465 -10.502 17.406 1.00 94.69 110 TYR A O 1
ATOM 889 N N . GLY A 1 111 ? -5.409 -8.570 16.969 1.00 91.75 111 GLY A N 1
ATOM 890 C CA . GLY A 1 111 ? -4.117 -9.159 16.635 1.00 91.75 111 GLY A CA 1
ATOM 891 C C . GLY A 1 111 ? -4.057 -9.722 15.210 1.00 91.75 111 GLY A C 1
ATOM 892 O O . GLY A 1 111 ? -5.074 -9.988 14.566 1.00 91.75 111 GLY A O 1
ATOM 893 N N . TRP A 1 112 ? -2.832 -9.939 14.719 1.00 90.94 112 TRP A N 1
ATOM 894 C CA . TRP A 1 112 ? -2.574 -10.344 13.330 1.00 90.94 112 TRP A CA 1
ATOM 895 C C . TRP A 1 112 ? -3.263 -11.655 12.932 1.00 90.94 112 TRP A C 1
ATOM 897 O O . TRP A 1 112 ? -3.934 -11.702 11.909 1.00 90.94 112 TRP A O 1
ATOM 907 N N . LYS A 1 113 ? -3.188 -12.700 13.771 1.00 90.94 113 LYS A N 1
ATOM 908 C CA . LYS A 1 113 ? -3.800 -14.010 13.472 1.00 90.94 113 LYS A CA 1
ATOM 909 C C . LYS A 1 113 ? -5.311 -13.927 13.233 1.00 90.94 113 LYS A C 1
ATOM 911 O O . LYS A 1 113 ? -5.839 -14.614 12.360 1.00 90.94 113 LYS A O 1
ATOM 916 N N . GLN A 1 114 ? -6.027 -13.103 14.000 1.00 93.56 114 GLN A N 1
ATOM 917 C CA . GLN A 1 114 ? -7.465 -12.917 13.785 1.00 93.56 114 GLN A CA 1
ATOM 918 C C . GLN A 1 114 ? -7.752 -12.077 12.543 1.00 93.56 114 GLN A C 1
ATOM 920 O O . GLN A 1 114 ? -8.675 -12.396 11.802 1.00 93.56 114 GLN A O 1
ATOM 925 N N . VAL A 1 115 ? -6.958 -11.033 12.300 1.00 92.56 115 VAL A N 1
ATOM 926 C CA . VAL A 1 115 ? -7.052 -10.232 11.073 1.00 92.56 115 VAL A CA 1
ATOM 927 C C . VAL A 1 115 ? -6.848 -11.098 9.834 1.00 92.56 115 VAL A C 1
ATOM 929 O O . VAL A 1 115 ? -7.627 -10.991 8.893 1.00 92.56 115 VAL A O 1
ATOM 932 N N . GLN A 1 116 ? -5.870 -11.999 9.870 1.00 91.19 116 GLN A N 1
ATOM 933 C CA . GLN A 1 116 ? -5.570 -12.940 8.801 1.00 91.19 116 GLN A CA 1
ATOM 934 C C . GLN A 1 116 ? -6.710 -13.951 8.593 1.00 91.19 116 GLN A C 1
ATOM 936 O O . GLN A 1 116 ? -7.326 -13.986 7.532 1.00 91.19 116 GLN A O 1
ATOM 941 N N . SER A 1 117 ? -7.042 -14.734 9.627 1.00 92.12 117 SER A N 1
ATOM 942 C CA . SER A 1 117 ? -8.048 -15.811 9.549 1.00 92.12 117 SER A CA 1
ATOM 943 C C . SER A 1 117 ? -9.460 -15.327 9.217 1.00 92.12 117 SER A C 1
ATOM 945 O O . SER A 1 117 ? -10.250 -16.079 8.652 1.00 92.12 117 SER A O 1
ATOM 947 N N . ARG A 1 118 ? -9.792 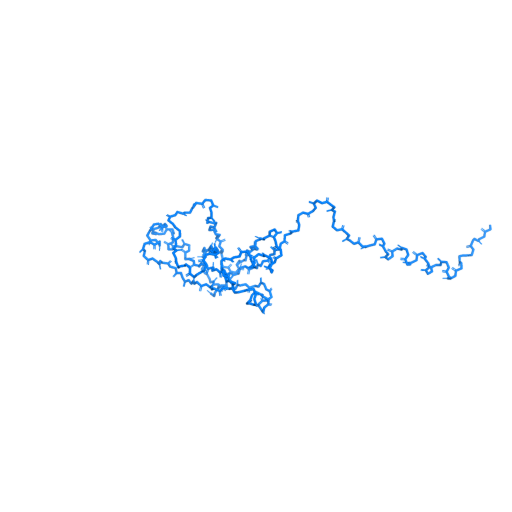-14.080 9.565 1.00 94.69 118 ARG A N 1
ATOM 948 C CA . ARG A 1 118 ? -11.096 -13.467 9.273 1.00 94.69 118 ARG A CA 1
ATOM 949 C C . ARG A 1 118 ? -11.051 -12.490 8.102 1.00 94.69 118 ARG A C 1
ATOM 951 O O . ARG A 1 118 ? -12.063 -11.848 7.836 1.00 94.69 118 ARG A O 1
ATOM 958 N N . TYR A 1 119 ? -9.899 -12.362 7.444 1.00 93.00 119 TYR A N 1
ATOM 959 C CA . TYR A 1 119 ? -9.684 -11.485 6.299 1.00 93.00 119 TYR A CA 1
ATOM 960 C C . TYR A 1 119 ? -10.134 -10.029 6.546 1.00 93.00 119 TYR A C 1
ATOM 962 O O . TYR A 1 119 ? -10.867 -9.433 5.762 1.00 93.00 119 TYR A O 1
ATOM 970 N N . LEU A 1 120 ? -9.718 -9.441 7.675 1.00 94.69 120 LEU A N 1
ATOM 971 C CA . LEU A 1 120 ? -10.116 -8.089 8.104 1.00 94.69 120 LEU A CA 1
ATOM 972 C C . LEU A 1 120 ? -9.298 -6.987 7.401 1.00 94.69 120 LEU A C 1
ATOM 974 O O . LEU A 1 120 ? -8.675 -6.143 8.049 1.00 94.69 120 LEU A O 1
ATOM 978 N N . ILE A 1 121 ? -9.281 -7.020 6.070 1.00 94.12 121 ILE A N 1
ATOM 979 C CA . ILE A 1 121 ? -8.638 -6.026 5.202 1.00 94.12 121 ILE A CA 1
ATOM 980 C C . ILE A 1 121 ? -9.620 -4.884 4.929 1.00 94.12 121 ILE A C 1
ATOM 982 O O . ILE A 1 121 ? -10.796 -5.127 4.673 1.00 94.12 121 ILE A O 1
ATOM 986 N N . LEU A 1 122 ? -9.145 -3.635 4.973 1.00 95.56 122 LEU A N 1
ATOM 987 C CA . LEU A 1 122 ? -9.957 -2.472 4.595 1.00 95.56 122 LEU A CA 1
ATOM 988 C C . LEU A 1 122 ? -10.067 -2.350 3.079 1.00 95.56 122 LEU A C 1
ATOM 990 O O . LEU A 1 122 ? -11.147 -2.111 2.548 1.00 95.56 122 LEU A O 1
ATOM 994 N N . ASN A 1 123 ? -8.933 -2.472 2.389 1.00 95.56 123 ASN A N 1
ATOM 995 C CA . ASN A 1 123 ? -8.858 -2.331 0.943 1.00 95.56 123 ASN A CA 1
ATOM 996 C C . ASN A 1 123 ? -7.644 -3.083 0.380 1.00 95.56 123 ASN A C 1
ATOM 998 O O . ASN A 1 123 ? -6.629 -3.235 1.062 1.00 95.56 123 ASN A O 1
ATOM 1002 N N . ARG A 1 124 ? -7.736 -3.503 -0.880 1.00 95.25 124 ARG A N 1
ATOM 1003 C CA . ARG A 1 124 ? -6.631 -4.023 -1.682 1.00 95.25 124 ARG A CA 1
ATOM 1004 C C . ARG A 1 124 ? -6.593 -3.251 -2.994 1.00 95.25 124 ARG A C 1
ATOM 1006 O O . ARG A 1 124 ? -7.608 -3.142 -3.673 1.00 95.25 124 ARG A O 1
ATOM 1013 N N . LYS A 1 125 ? -5.414 -2.758 -3.357 1.00 96.38 125 LYS A N 1
ATOM 1014 C CA . LYS A 1 125 ? -5.165 -2.156 -4.665 1.00 96.38 125 LYS A CA 1
ATOM 1015 C C . LYS A 1 125 ? -4.173 -3.002 -5.437 1.00 96.38 125 LYS A C 1
ATOM 1017 O O . LYS A 1 125 ? -3.056 -3.194 -4.971 1.00 96.38 125 LYS A O 1
ATOM 1022 N N . ASP A 1 126 ? -4.591 -3.469 -6.601 1.00 97.00 126 ASP A N 1
ATOM 1023 C CA . ASP A 1 126 ? -3.719 -4.114 -7.573 1.00 97.00 126 ASP A CA 1
ATOM 1024 C C . ASP A 1 126 ? -3.252 -3.050 -8.562 1.00 97.00 126 ASP A C 1
ATOM 1026 O O . ASP A 1 126 ? -4.065 -2.293 -9.086 1.00 97.00 126 ASP A O 1
ATOM 1030 N N . ILE A 1 127 ? -1.939 -2.932 -8.719 1.00 97.25 127 ILE A N 1
ATOM 1031 C CA . ILE A 1 127 ? -1.281 -1.804 -9.372 1.00 97.25 127 ILE A CA 1
ATOM 1032 C C . ILE A 1 127 ? -0.324 -2.358 -10.417 1.00 97.25 127 ILE A C 1
ATOM 1034 O O . ILE A 1 127 ? 0.622 -3.066 -10.069 1.00 97.25 127 ILE A O 1
ATOM 1038 N N . SER A 1 128 ? -0.556 -2.024 -11.681 1.00 97.31 128 SER A N 1
ATO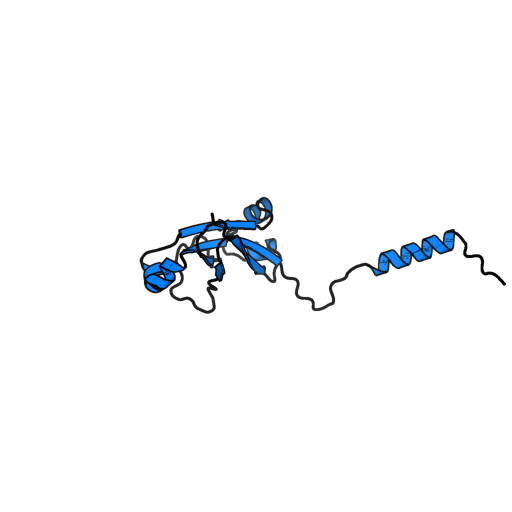M 1039 C CA . SER A 1 128 ? 0.395 -2.248 -12.769 1.00 97.31 128 SER A CA 1
ATOM 1040 C C . SER A 1 128 ? 1.436 -1.127 -12.847 1.00 97.31 128 SER A C 1
ATOM 1042 O O . SER A 1 128 ? 1.319 -0.085 -12.189 1.00 97.31 128 SER A O 1
ATOM 1044 N N . LEU A 1 129 ? 2.462 -1.309 -13.683 1.00 97.19 129 LEU A N 1
ATOM 1045 C CA . LEU A 1 129 ? 3.393 -0.223 -13.991 1.00 97.19 129 LEU A CA 1
ATOM 1046 C C . LEU A 1 129 ? 2.663 0.970 -14.625 1.00 97.19 129 LEU A C 1
ATOM 1048 O O . LEU A 1 129 ? 2.941 2.112 -14.259 1.00 97.19 129 LEU A O 1
ATOM 1052 N N . GLN A 1 130 ? 1.712 0.702 -15.524 1.00 97.56 130 GLN A N 1
ATOM 1053 C CA . GLN A 1 130 ? 0.927 1.741 -16.188 1.00 97.56 130 GLN A CA 1
ATOM 1054 C C . GLN A 1 130 ? 0.125 2.562 -15.171 1.00 97.56 130 GLN A C 1
ATOM 1056 O O . GLN A 1 130 ? 0.143 3.788 -15.227 1.00 97.56 130 GLN A O 1
ATOM 1061 N N . ASP A 1 131 ? -0.494 1.911 -14.180 1.00 97.56 131 ASP A N 1
ATOM 1062 C CA . ASP A 1 131 ? -1.235 2.610 -13.123 1.00 97.56 131 ASP A CA 1
ATOM 1063 C C . ASP A 1 131 ? -0.329 3.546 -12.313 1.00 97.56 131 ASP A C 1
ATOM 1065 O O . ASP A 1 131 ? -0.741 4.652 -11.952 1.00 97.56 131 ASP A O 1
ATOM 1069 N N . LEU A 1 132 ? 0.913 3.134 -12.021 1.00 96.62 132 LEU A N 1
ATOM 1070 C CA . LEU A 1 132 ? 1.883 4.014 -11.366 1.00 96.62 132 LEU A CA 1
ATOM 1071 C C . LEU A 1 132 ? 2.217 5.224 -12.236 1.00 96.62 132 LEU A C 1
ATOM 1073 O O . LEU A 1 132 ? 2.273 6.338 -11.719 1.00 96.62 132 LEU A O 1
ATOM 1077 N N . GLU A 1 133 ? 2.453 5.023 -13.528 1.00 97.25 133 GLU A N 1
ATOM 1078 C CA . GLU A 1 133 ? 2.792 6.103 -14.457 1.00 97.25 133 GLU A CA 1
ATOM 1079 C C . GLU A 1 133 ? 1.637 7.103 -14.600 1.00 97.25 133 GLU A C 1
ATOM 1081 O O . GLU A 1 133 ? 1.844 8.310 -14.429 1.00 97.25 133 GLU A O 1
ATOM 1086 N N . ASP A 1 134 ? 0.416 6.603 -14.789 1.00 98.06 134 ASP A N 1
ATOM 1087 C CA . ASP A 1 134 ? -0.801 7.406 -14.936 1.00 98.06 134 ASP A CA 1
ATOM 1088 C C . ASP A 1 134 ? -1.100 8.225 -13.673 1.00 98.06 134 ASP A C 1
ATOM 1090 O O . ASP A 1 134 ? -1.471 9.401 -13.746 1.00 98.06 134 ASP A O 1
ATOM 1094 N N . ASN A 1 135 ? -0.858 7.641 -12.496 1.00 96.88 135 ASN A N 1
ATOM 1095 C CA . ASN A 1 135 ? -1.040 8.311 -11.208 1.00 96.88 135 ASN A CA 1
ATOM 1096 C C . ASN A 1 135 ? 0.203 9.076 -10.731 1.00 96.88 135 ASN A C 1
ATOM 1098 O O . ASN A 1 135 ? 0.270 9.485 -9.570 1.00 96.88 135 ASN A O 1
ATOM 1102 N N . LYS A 1 136 ? 1.201 9.298 -11.599 1.00 97.75 136 LYS A N 1
ATOM 1103 C CA . LYS A 1 136 ? 2.433 10.040 -11.268 1.00 97.75 136 LYS A CA 1
ATOM 1104 C C . LYS A 1 136 ? 3.125 9.499 -10.010 1.00 97.75 136 LYS A C 1
ATOM 1106 O O . LYS A 1 136 ?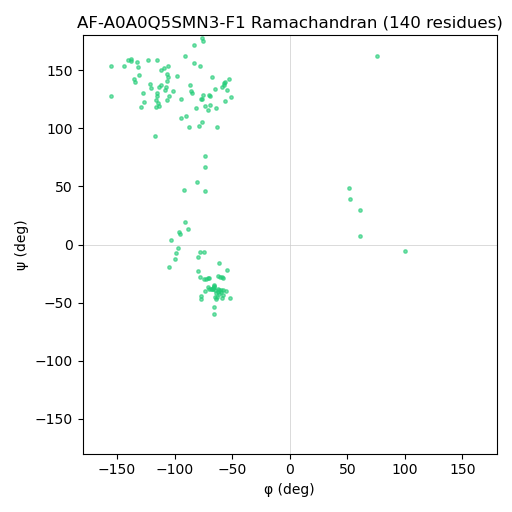 3.654 10.262 -9.200 1.00 97.75 136 LYS A O 1
ATOM 1111 N N . TYR A 1 137 ? 3.124 8.178 -9.861 1.00 97.50 137 TYR A N 1
ATOM 1112 C CA . TYR A 1 137 ? 3.721 7.436 -8.756 1.00 97.50 137 TYR A CA 1
ATOM 1113 C C . TYR A 1 137 ? 3.126 7.784 -7.381 1.00 97.50 137 TYR A C 1
ATOM 1115 O O . TYR A 1 137 ? 3.822 7.696 -6.366 1.00 97.50 137 TYR A O 1
ATOM 1123 N N . LEU A 1 138 ? 1.846 8.171 -7.333 1.00 97.88 138 LEU A N 1
ATOM 1124 C CA . LEU A 1 138 ? 1.085 8.403 -6.107 1.00 97.88 138 LEU A CA 1
ATOM 1125 C C . LEU A 1 138 ? -0.082 7.418 -6.000 1.00 97.88 138 LEU A C 1
ATOM 1127 O O . LEU A 1 138 ? -0.953 7.364 -6.859 1.00 97.88 138 LEU A O 1
ATOM 1131 N N . ILE A 1 139 ? -0.138 6.685 -4.895 1.00 97.69 139 ILE A N 1
ATOM 1132 C CA . ILE A 1 139 ? -1.231 5.778 -4.560 1.00 97.69 139 ILE A CA 1
ATOM 1133 C C . ILE A 1 139 ? -1.895 6.299 -3.295 1.00 97.69 139 ILE A C 1
ATOM 1135 O O . ILE A 1 139 ? -1.274 6.374 -2.238 1.00 97.69 139 ILE A O 1
ATOM 1139 N N . THR A 1 140 ? -3.173 6.641 -3.384 1.00 96.88 140 THR A N 1
ATOM 1140 C CA . THR A 1 140 ? -3.940 7.136 -2.237 1.00 96.88 140 THR A CA 1
ATOM 1141 C C . THR A 1 140 ? -4.754 6.019 -1.596 1.00 96.88 140 THR A C 1
ATOM 1143 O O . THR A 1 140 ? -5.275 5.144 -2.283 1.00 96.88 140 THR A O 1
ATOM 1146 N N . TYR A 1 141 ? -4.901 6.042 -0.282 1.00 96.31 141 TYR A N 1
ATOM 1147 C CA . TYR A 1 141 ? -5.954 5.340 0.439 1.00 96.31 141 TYR A CA 1
ATOM 1148 C C . TYR A 1 141 ? -6.996 6.386 0.873 1.00 96.31 141 TYR A C 1
ATOM 1150 O O . TYR A 1 141 ? -6.576 7.404 1.423 1.00 96.31 141 TYR A O 1
ATOM 1158 N N . PRO A 1 142 ? -8.294 6.199 0.572 1.00 90.44 142 PRO A N 1
ATOM 1159 C CA . PRO A 1 142 ? -9.337 7.182 0.867 1.00 90.44 142 PRO A CA 1
ATOM 1160 C C . PRO A 1 142 ? -9.727 7.221 2.346 1.00 90.44 142 PRO A C 1
ATOM 1162 O O . PRO A 1 142 ? -9.688 6.158 3.005 1.00 90.44 142 PRO A O 1
#

Nearest PDB structures (foldseek):
  8va7-assembly1_B  TM=2.822E-01  e=1.022E-01  gut metagenome
  7b2p-assembly1_B  TM=4.249E-01  e=6.562E-01  Homo sapiens
  5jpm-assembly1_B  TM=4.035E-01  e=5.448E-01  Homo sapiens
  3o0l-assembly1_B  TM=5.417E-01  e=1.663E+00  Shewanella loihica PV-4
  7b2m-assembly1_B  TM=3.989E-01  e=2.412E+00  Homo sapiens

Mean predicted aligned error: 10.04 Å

Sequence (142 aa):
MKAMISKSSFFALLLIQLFALSCEHPPGATVRYFFTIQNNSSSRILYFVNNDYPDISIPDSLSTEVRLVTLSSEENFKYESSKKWPKYFNSLPADTLSIFFLSADTVSKYGWKQVQSRYLILNRKDISLQDLEDNKYLITYP

Radius of gyration: 23.91 Å; Cα contacts (8 Å, |Δi|>4): 213; chains: 1; bounding box: 61×63×47 Å

Foldseek 3Di:
DDDDQDPVNVVVVVVVVVVVPPPDPPPPDQDKDWFKEWEQDQAKKKKWKALAPPDPADDPDPPPVTDIDIDHHGGMDIDIDSDDLVVVCVPGPHQKMKMWMAGPVVCVPQNDNCCRVVVRTPDMDIDGPVNCVVVVRYHYDD

Secondary structure (DSSP, 8-state):
------HHHHHHHHHHHHHTT--PPPTT----EEEEEEE-SSS-EEEEEE-STT--PPPSS--TTS--EEE-TT-EEEEEESS-HHHHHTTSSSS-EEEEEEEHHHHHHH-HHHHHHTT--SEEEEE-HHHHHHTTTEEEE-